Protein AF-A0AAE8SS00-F1 (afdb_monomer_lite)

Organism: NCBI:txid2041049

pLDDT: mean 77.12, std 15.19, range [34.72, 97.38]

Structure (mmCIF, N/CA/C/O backbone):
data_AF-A0AAE8SS00-F1
#
_entry.id   AF-A0AAE8SS00-F1
#
loop_
_atom_site.group_PDB
_atom_site.id
_atom_site.type_symbol
_atom_site.label_atom_id
_atom_site.label_alt_id
_atom_site.label_comp_id
_atom_site.label_asym_id
_atom_site.label_entity_id
_atom_site.label_seq_id
_atom_site.pdbx_PDB_ins_code
_atom_site.Cartn_x
_atom_site.Cartn_y
_atom_site.Cartn_z
_atom_site.occupancy
_atom_site.B_iso_or_equiv
_atom_site.auth_seq_id
_atom_site.auth_comp_id
_atom_site.auth_asym_id
_atom_site.auth_atom_id
_atom_site.pdbx_PDB_model_num
ATOM 1 N N . MET A 1 1 ? -72.579 27.614 42.789 1.00 40.50 1 MET A N 1
ATOM 2 C CA . MET A 1 1 ? -72.021 27.834 41.433 1.00 40.50 1 MET A CA 1
ATOM 3 C C . MET A 1 1 ? -70.533 27.519 41.513 1.00 40.50 1 MET A C 1
ATOM 5 O O . MET A 1 1 ? -69.878 28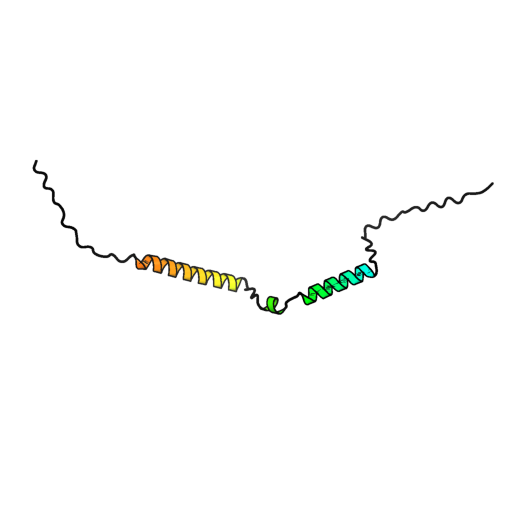.049 42.400 1.00 40.50 1 MET A O 1
ATOM 9 N N . SER A 1 2 ? -70.057 26.543 40.736 1.00 39.94 2 SER A N 1
ATOM 10 C CA . SER A 1 2 ? -68.753 25.885 40.908 1.00 39.94 2 SER A CA 1
ATOM 11 C C . SER A 1 2 ? -67.568 26.766 40.501 1.00 39.94 2 SER A C 1
ATOM 13 O O . SER A 1 2 ? -67.581 27.400 39.450 1.00 39.94 2 SER A O 1
ATOM 15 N N . ALA A 1 3 ? -66.510 26.759 41.315 1.00 55.38 3 ALA A N 1
ATOM 16 C CA . ALA A 1 3 ? -65.192 27.214 40.895 1.00 55.38 3 ALA A CA 1
ATOM 17 C C . ALA A 1 3 ? -64.513 26.076 40.116 1.00 55.38 3 ALA A C 1
ATOM 19 O O . ALA A 1 3 ? -64.301 24.991 40.652 1.00 55.38 3 ALA A O 1
ATOM 20 N N . SER A 1 4 ? -64.211 26.312 38.839 1.00 61.91 4 SER A N 1
ATOM 21 C CA . SER A 1 4 ? -63.441 25.394 37.995 1.00 61.91 4 SER A CA 1
ATOM 22 C C . SER A 1 4 ? -61.943 25.573 38.284 1.00 61.91 4 SER A C 1
ATOM 24 O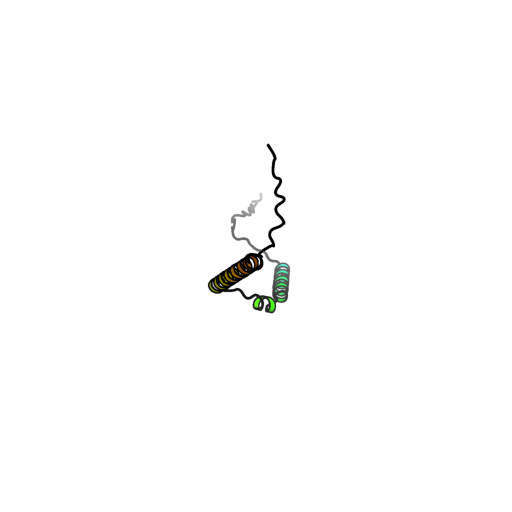 O . SER A 1 4 ? -61.415 26.657 38.014 1.00 61.91 4 SER A O 1
ATOM 26 N N . PRO A 1 5 ? -61.221 24.566 38.813 1.00 57.12 5 PRO A N 1
ATOM 27 C CA . PRO A 1 5 ? -59.770 24.620 38.852 1.00 57.12 5 PRO A CA 1
ATOM 28 C C . PRO A 1 5 ? -59.267 24.356 37.432 1.00 57.12 5 PRO A C 1
ATOM 30 O O . PRO A 1 5 ? -59.290 23.232 36.936 1.00 57.12 5 PRO A O 1
ATOM 33 N N . ARG A 1 6 ? -58.844 25.416 36.740 1.00 58.53 6 ARG A N 1
ATOM 34 C CA . ARG A 1 6 ? -58.202 25.311 35.426 1.00 58.53 6 ARG A CA 1
ATOM 35 C C . ARG A 1 6 ? -56.915 24.499 35.594 1.00 58.53 6 ARG A C 1
ATOM 37 O O . ARG A 1 6 ? -55.899 25.038 36.024 1.00 58.53 6 ARG A O 1
ATOM 44 N N . THR A 1 7 ? -56.941 23.215 35.251 1.00 61.41 7 THR A N 1
ATOM 45 C CA . THR A 1 7 ? -55.752 22.355 35.218 1.00 61.41 7 THR A CA 1
ATOM 46 C C . THR A 1 7 ? -54.909 22.722 33.992 1.00 61.41 7 THR A C 1
ATOM 48 O O . THR A 1 7 ? -54.885 22.006 32.992 1.00 61.41 7 THR A O 1
ATOM 51 N N . SER A 1 8 ? -54.263 23.892 34.000 1.00 62.59 8 SER A N 1
ATOM 52 C CA . SER A 1 8 ? -53.334 24.246 32.927 1.00 62.59 8 SER A CA 1
ATOM 53 C C . SER A 1 8 ? -52.032 23.481 33.140 1.00 62.59 8 SER A C 1
ATOM 55 O O . SER A 1 8 ? -51.173 23.907 33.911 1.00 62.59 8 SER A O 1
ATOM 57 N N . VAL A 1 9 ? -51.877 22.349 32.459 1.00 64.56 9 VAL A N 1
ATOM 58 C CA . VAL A 1 9 ? -50.580 21.679 32.345 1.00 64.56 9 VAL A CA 1
ATOM 59 C C . VAL A 1 9 ? -49.739 22.512 31.377 1.00 64.56 9 VAL A C 1
ATOM 61 O O . VAL A 1 9 ? -49.804 22.346 30.161 1.00 64.56 9 VAL A O 1
ATOM 64 N N . ARG A 1 10 ? -49.006 23.497 31.905 1.00 60.91 10 ARG A N 1
ATOM 65 C CA . ARG A 1 10 ? -48.012 24.235 31.123 1.00 60.91 10 ARG A CA 1
ATOM 66 C C . ARG A 1 10 ? -46.796 23.332 30.940 1.00 60.91 10 ARG A C 1
ATOM 68 O O . ARG A 1 10 ? -45.986 23.187 31.850 1.00 60.91 10 ARG A O 1
ATOM 75 N N . TYR A 1 11 ? -46.671 22.732 29.760 1.00 58.59 11 TYR A N 1
ATOM 76 C CA . TYR A 1 11 ? -45.432 22.091 29.330 1.00 58.59 11 TYR A CA 1
ATOM 77 C C . TYR A 1 11 ? -44.400 23.174 29.022 1.00 58.59 11 TYR A C 1
ATOM 79 O O . TYR A 1 11 ? -44.292 23.655 27.899 1.00 58.59 11 TYR A O 1
ATOM 87 N N . SER A 1 12 ? -43.657 23.600 30.034 1.00 67.06 12 SER A N 1
ATOM 88 C CA . SER A 1 12 ? -42.514 24.487 29.845 1.00 67.06 12 SER A CA 1
ATOM 89 C C . SER A 1 12 ? -41.287 23.854 30.469 1.00 67.06 12 SER A C 1
ATOM 91 O O . SER A 1 12 ? -41.087 23.979 31.670 1.00 67.06 12 SER A O 1
ATOM 93 N N . THR A 1 13 ? -40.509 23.153 29.640 1.00 60.75 13 THR A N 1
ATOM 94 C CA . THR A 1 13 ? -39.036 23.078 29.641 1.00 60.75 13 THR A CA 1
ATOM 95 C C . THR A 1 13 ? -38.636 22.321 28.368 1.00 60.75 13 THR A C 1
ATOM 97 O O . THR A 1 13 ? -38.730 21.097 28.310 1.00 60.75 13 THR A O 1
ATOM 100 N N . TYR A 1 14 ? -38.221 23.041 27.323 1.00 55.44 14 TYR A N 1
ATOM 101 C CA . TYR A 1 14 ? -37.501 22.435 26.202 1.00 55.44 14 TYR A CA 1
ATOM 102 C C . TYR A 1 14 ? -36.097 22.070 26.703 1.00 55.44 14 TYR A C 1
ATOM 104 O O . TYR A 1 14 ? -35.219 22.925 26.776 1.00 55.44 14 TYR A O 1
ATOM 112 N N . SER A 1 15 ? -35.900 20.816 27.113 1.00 60.62 15 SER A N 1
ATOM 113 C CA . SER A 1 15 ? -34.565 20.259 27.342 1.00 60.62 15 SER A CA 1
ATOM 114 C C . SER A 1 15 ? -33.953 19.893 25.989 1.00 60.62 15 SER A C 1
ATOM 116 O O . SER A 1 15 ? -34.515 19.082 25.259 1.00 60.62 15 SER A O 1
ATOM 118 N N . MET A 1 16 ? -32.810 20.495 25.655 1.00 64.00 16 MET A N 1
ATOM 119 C CA . MET A 1 16 ? -32.024 20.200 24.444 1.00 64.00 16 MET A CA 1
ATOM 120 C C . MET A 1 16 ? -31.173 18.922 24.572 1.00 64.00 16 MET A C 1
ATOM 122 O O . MET A 1 16 ? -30.382 18.616 23.683 1.00 64.00 16 MET A O 1
ATOM 126 N N . ALA A 1 17 ? -31.304 18.168 25.668 1.00 66.94 17 ALA A N 1
ATOM 127 C CA . ALA A 1 17 ? -30.644 16.878 25.805 1.00 66.94 17 ALA A CA 1
ATOM 128 C C . ALA A 1 17 ? -31.514 15.787 25.152 1.00 66.94 17 ALA A C 1
ATOM 130 O O . ALA A 1 17 ? -32.671 15.624 25.561 1.00 66.94 17 ALA A O 1
ATOM 131 N N . PRO A 1 18 ? -31.000 15.019 24.169 1.00 63.81 18 PRO A N 1
ATOM 132 C CA . PRO A 1 18 ? -31.745 13.902 23.608 1.00 63.81 18 PRO A CA 1
ATOM 133 C C . PRO A 1 18 ? -32.033 12.904 24.730 1.00 63.81 18 PRO A C 1
ATOM 135 O O . PRO A 1 18 ? -31.140 12.240 25.254 1.00 63.81 18 PRO A O 1
ATOM 138 N N . THR A 1 19 ? -33.297 12.820 25.138 1.00 63.72 19 THR A N 1
ATOM 139 C CA . THR A 1 19 ? -33.730 11.835 26.127 1.00 63.72 19 THR A CA 1
ATOM 140 C C . THR A 1 19 ? -33.898 10.514 25.391 1.00 63.72 19 THR A C 1
ATOM 142 O O . THR A 1 19 ? -34.950 10.246 24.813 1.00 63.72 19 THR A O 1
ATOM 145 N N . VAL A 1 20 ? -32.845 9.697 25.358 1.00 64.81 20 VAL A N 1
ATOM 146 C CA . VAL A 1 20 ? -32.919 8.352 24.782 1.00 64.81 20 VAL A CA 1
ATOM 147 C C . VAL A 1 20 ? -33.707 7.472 25.757 1.00 64.81 20 VAL A C 1
ATOM 149 O O . VAL A 1 20 ? -33.148 6.868 26.670 1.00 64.81 20 VAL A O 1
ATOM 152 N N . ARG A 1 21 ? -35.036 7.421 25.602 1.00 66.00 21 ARG A N 1
ATOM 153 C CA . ARG A 1 21 ? -35.867 6.403 26.261 1.00 66.00 21 ARG A CA 1
ATOM 154 C C . ARG A 1 21 ? -35.588 5.071 25.574 1.00 66.00 21 ARG A C 1
ATOM 156 O O . ARG A 1 21 ? -36.259 4.716 24.611 1.00 66.00 21 ARG A O 1
ATOM 163 N N . THR A 1 22 ? -34.564 4.368 26.040 1.00 64.06 22 THR A N 1
ATOM 164 C CA . THR A 1 22 ? -34.344 2.979 25.642 1.00 64.06 22 THR A CA 1
ATOM 165 C C . THR A 1 22 ? -35.379 2.109 26.351 1.00 64.06 22 THR A C 1
ATOM 167 O O . THR A 1 22 ? -35.609 2.250 27.551 1.00 64.06 22 THR A O 1
ATOM 170 N N . THR A 1 23 ? -36.082 1.270 25.598 1.00 74.94 23 THR A N 1
ATOM 171 C CA . THR A 1 23 ? -36.805 0.134 26.173 1.00 74.94 23 THR A CA 1
ATOM 172 C C . THR A 1 23 ? -35.790 -0.959 26.495 1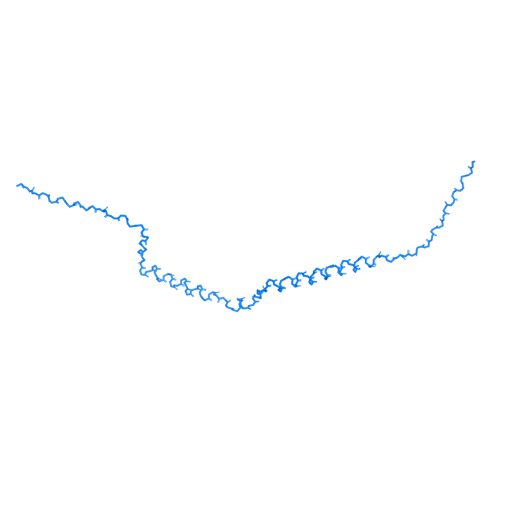.00 74.94 23 THR A C 1
ATOM 174 O O . THR A 1 23 ? -34.730 -1.016 25.871 1.00 74.94 23 THR A O 1
ATOM 177 N N . ASP A 1 24 ? -36.110 -1.845 27.436 1.00 73.50 24 ASP A N 1
ATOM 178 C CA . ASP A 1 24 ? -35.240 -2.976 27.807 1.00 73.50 24 ASP A CA 1
ATOM 179 C C . ASP A 1 24 ? -34.881 -3.840 26.570 1.00 73.50 24 ASP A C 1
ATOM 181 O O . ASP A 1 24 ? -33.755 -4.303 26.402 1.00 73.50 24 ASP A O 1
ATOM 185 N N . SER A 1 25 ? -35.808 -3.930 25.604 1.00 75.06 25 SER A N 1
ATOM 186 C CA . SER A 1 25 ? -35.586 -4.566 24.297 1.00 75.06 25 SER A CA 1
ATOM 187 C C . SER A 1 25 ? -34.529 -3.864 23.435 1.00 75.06 25 SER A C 1
ATOM 189 O O . SER A 1 25 ? -33.706 -4.527 22.815 1.00 75.06 25 SER A O 1
ATOM 191 N N . ALA A 1 26 ? -34.506 -2.528 23.421 1.00 77.88 26 ALA A N 1
ATOM 192 C CA . ALA A 1 26 ? -33.532 -1.765 22.645 1.00 77.88 26 ALA A CA 1
ATOM 193 C C . ALA A 1 26 ? -32.112 -1.929 23.214 1.00 77.88 26 ALA A C 1
ATOM 195 O O . ALA A 1 26 ? -31.139 -1.930 22.467 1.00 77.88 26 ALA A O 1
ATOM 196 N N . GLN A 1 27 ? -31.982 -2.098 24.533 1.00 82.25 27 GLN A N 1
ATOM 197 C CA . GLN A 1 27 ? -30.697 -2.398 25.170 1.00 82.25 27 GLN A CA 1
ATOM 198 C C . GLN A 1 27 ? -30.230 -3.825 24.863 1.00 82.25 27 GLN A C 1
ATOM 200 O O . GLN A 1 27 ? -29.048 -4.024 24.579 1.00 82.25 27 GLN A O 1
ATOM 205 N N . ALA A 1 28 ? -31.142 -4.801 24.855 1.00 82.62 28 ALA A N 1
ATOM 206 C CA . ALA A 1 28 ? -30.831 -6.177 24.473 1.00 82.62 28 ALA A CA 1
ATOM 207 C C . ALA A 1 28 ? -30.317 -6.272 23.025 1.00 82.62 28 ALA A C 1
ATOM 209 O O . ALA A 1 28 ? -29.269 -6.868 22.786 1.00 82.62 28 ALA A O 1
ATOM 210 N N . GLU A 1 29 ? -30.977 -5.598 22.080 1.00 85.69 29 GLU A N 1
ATOM 211 C CA . GLU A 1 29 ? -30.544 -5.554 20.677 1.00 85.69 29 GLU A CA 1
ATOM 212 C C . GLU A 1 29 ? -29.145 -4.935 20.515 1.00 85.69 29 GLU A C 1
ATOM 214 O O . GLU A 1 29 ? -28.310 -5.456 19.775 1.00 85.69 29 GLU A O 1
ATOM 219 N N . ILE A 1 30 ? -28.843 -3.855 21.242 1.00 87.69 30 ILE A N 1
ATOM 220 C CA . ILE A 1 30 ? -27.511 -3.225 21.223 1.00 87.69 30 ILE A CA 1
ATOM 221 C C . ILE A 1 30 ? -26.437 -4.187 21.758 1.00 87.69 30 ILE A C 1
ATOM 223 O O . ILE A 1 30 ? -25.335 -4.269 21.203 1.00 87.69 30 ILE A O 1
ATOM 227 N N . ASN A 1 31 ? -26.748 -4.947 22.807 1.00 89.00 31 ASN A N 1
ATOM 228 C CA . ASN A 1 31 ? -25.833 -5.936 23.381 1.00 89.00 31 ASN A CA 1
ATOM 229 C C . ASN A 1 31 ? -25.589 -7.118 22.423 1.00 89.00 31 ASN A C 1
ATOM 231 O O . ASN A 1 31 ? -24.461 -7.598 22.272 1.00 89.00 31 ASN A O 1
ATOM 235 N N . ASP A 1 32 ? -26.621 -7.551 21.704 1.00 89.25 32 ASP A N 1
ATOM 236 C CA . ASP A 1 32 ? -26.499 -8.610 20.703 1.00 89.25 32 ASP A CA 1
ATOM 237 C C . ASP A 1 32 ? -25.665 -8.157 19.500 1.00 89.25 32 ASP A C 1
ATOM 239 O O . ASP A 1 32 ? -24.775 -8.887 19.052 1.00 89.25 32 ASP A O 1
ATOM 243 N N . ILE A 1 33 ? -25.862 -6.922 19.029 1.00 91.00 33 ILE A N 1
ATOM 244 C CA . ILE A 1 33 ? -25.056 -6.340 17.948 1.00 91.00 33 ILE A CA 1
ATOM 245 C C . ILE A 1 33 ? -23.591 -6.220 18.373 1.00 91.00 33 ILE A C 1
ATOM 247 O O . ILE A 1 33 ? -22.702 -6.644 17.635 1.00 91.00 33 ILE A O 1
ATOM 251 N N . THR A 1 34 ? -23.318 -5.680 19.562 1.00 89.75 34 THR A N 1
ATOM 252 C CA . THR A 1 34 ? -21.942 -5.509 20.060 1.00 89.75 34 THR A CA 1
ATOM 253 C C . THR A 1 34 ? -21.229 -6.850 20.239 1.00 89.75 34 THR A C 1
ATOM 255 O O . THR A 1 34 ? -20.092 -7.005 19.789 1.00 89.75 34 THR A O 1
ATOM 258 N N . SER A 1 35 ? -21.908 -7.861 20.789 1.00 90.81 35 SER A N 1
ATOM 259 C CA . SER A 1 35 ? -21.350 -9.213 20.922 1.00 90.81 35 SER A CA 1
ATOM 260 C C . SER A 1 35 ? -21.154 -9.918 19.572 1.00 90.81 35 SER A C 1
ATOM 262 O O . SER A 1 35 ? -20.186 -10.660 19.387 1.00 90.81 35 SER A O 1
ATOM 264 N N . GLY A 1 36 ? -22.045 -9.693 18.603 1.00 91.12 36 GLY A N 1
ATOM 265 C CA . GLY A 1 36 ? -21.894 -10.154 17.222 1.00 91.12 36 GLY A CA 1
ATOM 266 C C . GLY A 1 36 ? -20.671 -9.536 16.546 1.00 91.12 36 GLY A C 1
ATOM 267 O O . GLY A 1 36 ? -19.836 -10.258 16.001 1.00 91.12 36 GLY A O 1
ATOM 268 N N . LEU A 1 37 ? -20.509 -8.218 16.666 1.00 89.12 37 LEU A N 1
ATOM 269 C CA . LEU A 1 37 ? -19.396 -7.477 16.078 1.00 89.12 37 LEU A CA 1
ATOM 270 C C . LEU A 1 37 ? -18.044 -7.918 16.659 1.00 89.12 37 LEU A C 1
ATOM 272 O O . LEU A 1 37 ? -17.089 -8.130 15.916 1.00 89.12 37 LEU A O 1
ATOM 276 N N . GLN A 1 38 ? -17.982 -8.140 17.975 1.00 86.00 38 GLN A N 1
ATOM 277 C CA . GLN A 1 38 ? -16.783 -8.639 18.651 1.00 86.00 38 GLN A CA 1
ATOM 278 C C 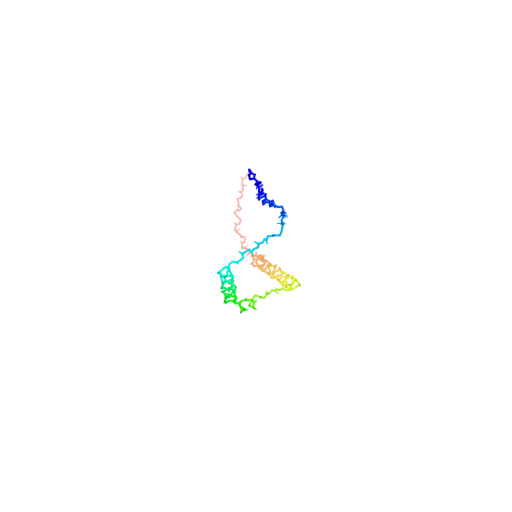. GLN A 1 38 ? -16.403 -10.060 18.199 1.00 86.00 38 GLN A C 1
ATOM 280 O O . GLN A 1 38 ? -15.222 -10.384 18.112 1.00 86.00 38 GLN A O 1
ATOM 285 N N . ARG A 1 39 ? -17.383 -10.916 17.881 1.00 85.69 39 ARG A N 1
ATOM 286 C CA . ARG A 1 39 ? -17.135 -12.262 17.328 1.00 85.69 39 ARG A CA 1
ATOM 287 C C . ARG A 1 39 ? -16.693 -12.230 15.867 1.00 85.69 39 ARG A C 1
ATOM 289 O O . ARG A 1 39 ? -15.946 -13.106 15.443 1.00 85.69 39 ARG A O 1
ATOM 296 N N . MET A 1 40 ? -17.144 -11.234 15.108 1.00 84.25 40 MET A N 1
ATOM 297 C CA . MET A 1 40 ? -16.708 -11.003 13.729 1.00 84.25 40 MET A CA 1
ATOM 298 C C . MET A 1 40 ? -15.300 -10.394 13.642 1.00 84.25 40 MET A C 1
ATOM 300 O O . MET A 1 40 ? -14.681 -10.444 12.578 1.00 84.25 40 MET A O 1
ATOM 304 N N . GLU A 1 41 ? -14.773 -9.829 14.733 1.00 83.25 41 GLU A N 1
ATOM 305 C CA . GLU A 1 41 ? -13.415 -9.292 14.784 1.00 83.25 41 GLU A CA 1
ATOM 306 C C . GLU A 1 41 ? -12.378 -10.419 14.637 1.00 83.25 41 GLU A C 1
ATOM 308 O O . GLU A 1 41 ? -12.072 -11.168 15.567 1.00 83.25 41 GLU A O 1
ATOM 313 N N . ASN A 1 42 ? -11.779 -10.525 13.451 1.00 82.75 42 ASN A N 1
ATOM 314 C CA . ASN A 1 42 ? -10.680 -11.449 13.219 1.00 82.75 42 ASN A CA 1
ATOM 315 C C . ASN A 1 42 ? -9.343 -10.803 13.614 1.00 82.75 42 ASN A C 1
ATOM 317 O O . ASN A 1 42 ? -8.665 -10.161 12.806 1.00 82.75 42 ASN A O 1
ATOM 321 N N . LYS A 1 43 ? -8.944 -11.014 14.871 1.00 77.88 43 LYS A N 1
ATOM 322 C CA . LYS A 1 43 ? -7.687 -10.489 15.431 1.00 77.88 43 LYS A CA 1
ATOM 323 C C . LYS A 1 43 ? -6.442 -11.000 14.702 1.00 77.88 43 LYS A C 1
ATOM 325 O O . LYS A 1 43 ? -5.463 -10.267 14.599 1.00 77.88 43 LYS A O 1
ATOM 330 N N . ALA A 1 44 ? -6.492 -12.202 14.124 1.00 74.69 44 ALA A N 1
ATOM 331 C CA . ALA A 1 44 ? -5.378 -12.749 13.352 1.00 74.69 44 ALA A CA 1
ATOM 332 C C . ALA A 1 44 ? -5.134 -11.963 12.050 1.00 74.69 44 ALA A C 1
ATOM 334 O O . ALA A 1 44 ? -3.983 -11.724 11.688 1.00 74.69 44 ALA A O 1
ATOM 335 N N . LEU A 1 45 ? -6.195 -11.487 11.382 1.00 71.88 45 LEU A N 1
ATOM 336 C CA . LEU A 1 45 ? -6.070 -10.627 10.195 1.00 71.88 45 LEU A CA 1
ATOM 337 C C . LEU A 1 45 ? -5.519 -9.237 10.533 1.00 71.88 45 LEU A C 1
ATOM 339 O O . LEU A 1 45 ? -4.793 -8.658 9.723 1.00 71.88 45 LEU A O 1
ATOM 343 N N . SER A 1 46 ? -5.834 -8.716 11.722 1.00 71.25 46 SER A N 1
ATOM 344 C CA . SER A 1 46 ? -5.253 -7.462 12.219 1.00 71.25 46 SER A CA 1
ATOM 345 C C . SER A 1 46 ? -3.734 -7.585 12.371 1.00 71.25 46 SER A C 1
ATOM 347 O O . SER A 1 46 ? -2.989 -6.738 11.887 1.00 71.25 46 SER A O 1
ATOM 349 N N . SER A 1 47 ? -3.257 -8.702 12.928 1.00 70.69 47 SER A N 1
ATOM 350 C CA . SER A 1 47 ? -1.823 -8.985 13.071 1.00 70.69 47 SER A CA 1
ATOM 351 C C . SER A 1 47 ? -1.111 -9.332 11.757 1.00 70.69 47 SER A C 1
ATOM 353 O O . SER A 1 47 ? 0.109 -9.221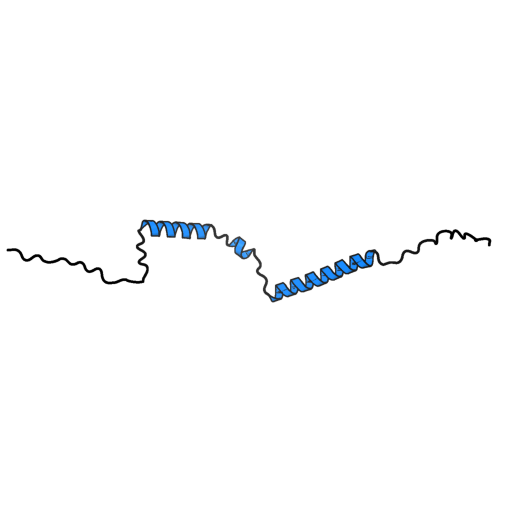 11.682 1.00 70.69 47 SER A O 1
ATOM 355 N N . GLN A 1 48 ? -1.839 -9.757 10.719 1.00 69.12 48 GLN A N 1
ATOM 356 C CA . GLN A 1 48 ? -1.249 -10.120 9.426 1.00 69.12 48 GLN A CA 1
ATOM 357 C C . GLN A 1 48 ? -0.896 -8.895 8.568 1.00 69.12 48 GLN A C 1
ATOM 359 O O . GLN A 1 48 ? 0.013 -8.957 7.737 1.00 69.12 48 GLN A O 1
ATOM 364 N N . ARG A 1 49 ? -1.602 -7.771 8.741 1.00 76.12 49 ARG A N 1
ATOM 365 C CA . ARG A 1 49 ? -1.320 -6.545 7.989 1.00 76.12 49 ARG A CA 1
ATOM 366 C C . ARG A 1 49 ? -0.127 -5.828 8.610 1.00 76.12 49 ARG A C 1
ATOM 368 O O . ARG A 1 49 ? -0.259 -5.116 9.598 1.00 76.12 49 ARG A O 1
ATOM 375 N N . VAL A 1 50 ? 1.041 -5.990 7.995 1.00 75.75 50 VAL A N 1
ATOM 376 C CA . VAL A 1 50 ? 2.219 -5.186 8.330 1.00 75.75 50 VAL A CA 1
ATOM 377 C C . VAL A 1 50 ? 1.968 -3.751 7.868 1.00 75.75 50 VAL A C 1
ATOM 379 O O . VAL A 1 50 ? 2.056 -3.446 6.680 1.00 75.75 50 VAL A O 1
ATOM 382 N N . THR A 1 51 ? 1.654 -2.861 8.804 1.00 81.81 51 THR A N 1
ATOM 383 C CA . THR A 1 51 ? 1.708 -1.417 8.569 1.00 81.81 51 THR A CA 1
ATOM 384 C C . THR A 1 51 ? 3.163 -0.984 8.674 1.00 81.81 51 THR A C 1
ATOM 386 O O . THR A 1 51 ? 3.753 -1.009 9.756 1.00 81.81 51 THR A O 1
ATOM 389 N N . LEU A 1 52 ? 3.772 -0.653 7.540 1.00 83.62 52 LEU A N 1
ATOM 390 C CA . LEU A 1 52 ? 5.139 -0.146 7.517 1.00 83.62 52 LEU A CA 1
ATOM 391 C C . LEU A 1 52 ? 5.183 1.250 8.150 1.00 83.62 52 LEU A C 1
ATOM 393 O O . LEU A 1 52 ? 4.249 2.034 7.988 1.00 83.62 52 LEU A O 1
ATOM 397 N N . SER A 1 53 ? 6.273 1.565 8.854 1.00 91.25 53 SER A N 1
ATOM 398 C CA . SER A 1 53 ? 6.567 2.957 9.197 1.00 91.25 53 SER A CA 1
ATOM 399 C C . SER A 1 53 ? 6.805 3.765 7.918 1.00 91.25 53 SER A C 1
ATOM 401 O O . SER A 1 53 ? 7.122 3.202 6.863 1.00 91.25 53 SER A O 1
ATOM 403 N N . GLU A 1 54 ? 6.667 5.084 8.011 1.00 92.88 54 GLU A N 1
ATOM 404 C CA . GLU A 1 54 ? 6.932 6.002 6.898 1.00 92.88 54 GLU A CA 1
ATOM 405 C C . GLU A 1 54 ? 8.344 5.784 6.329 1.00 92.88 54 GLU A C 1
ATOM 407 O O . GLU A 1 54 ? 8.498 5.481 5.149 1.00 92.88 54 GLU A O 1
ATOM 412 N N . GLU A 1 55 ? 9.350 5.717 7.205 1.00 94.69 55 GLU A N 1
ATOM 413 C CA . GLU A 1 55 ? 10.742 5.416 6.843 1.00 94.69 55 GLU A CA 1
ATOM 414 C C . GLU A 1 55 ? 10.896 4.094 6.067 1.00 94.69 55 GLU A C 1
ATOM 416 O O . GLU A 1 55 ? 11.593 4.025 5.052 1.00 94.69 55 GLU A O 1
ATOM 421 N N . LYS A 1 56 ? 10.222 3.020 6.505 1.00 93.94 56 LYS A N 1
ATOM 422 C CA . LYS A 1 56 ? 10.278 1.723 5.808 1.00 93.94 56 LYS A CA 1
ATOM 423 C C . LYS A 1 56 ? 9.616 1.792 4.438 1.00 93.94 56 LYS A C 1
ATOM 425 O O . LYS A 1 56 ? 10.051 1.103 3.518 1.00 93.94 56 LYS A O 1
ATOM 430 N N . THR A 1 57 ? 8.569 2.597 4.308 1.00 95.00 57 THR A N 1
ATOM 431 C CA . THR A 1 57 ? 7.873 2.813 3.038 1.00 95.00 57 THR A CA 1
ATOM 432 C C . THR A 1 57 ? 8.783 3.540 2.051 1.00 95.00 57 THR A C 1
ATOM 434 O O . THR A 1 57 ? 8.929 3.092 0.912 1.00 95.00 57 THR A O 1
ATOM 437 N N . ASP A 1 58 ? 9.483 4.579 2.500 1.00 95.25 58 ASP A N 1
ATOM 438 C CA . ASP A 1 58 ? 10.446 5.319 1.680 1.00 95.25 58 ASP A CA 1
ATOM 439 C C . ASP A 1 58 ? 11.631 4.451 1.252 1.00 95.25 58 ASP A C 1
ATOM 441 O O . ASP A 1 58 ? 12.030 4.452 0.082 1.00 95.25 58 ASP A O 1
ATOM 445 N N . LEU A 1 59 ? 12.146 3.617 2.158 1.00 96.19 59 LEU A N 1
ATOM 446 C CA . LEU A 1 59 ? 13.184 2.644 1.826 1.00 96.19 59 LEU A CA 1
ATOM 447 C C . LEU A 1 59 ? 12.716 1.657 0.743 1.00 96.19 59 LEU A C 1
ATOM 449 O O . LEU A 1 59 ? 13.441 1.389 -0.214 1.00 96.19 59 LEU A O 1
ATOM 453 N N . MET A 1 60 ? 11.493 1.131 0.848 1.00 95.19 60 MET A N 1
ATOM 454 C CA . MET A 1 60 ? 10.948 0.239 -0.183 1.00 95.19 60 MET A CA 1
ATOM 455 C C . MET A 1 60 ? 10.764 0.958 -1.525 1.00 95.19 60 MET A C 1
ATOM 457 O O . MET A 1 60 ? 11.046 0.378 -2.576 1.00 95.19 60 MET A O 1
ATOM 461 N N . ASN A 1 61 ? 10.352 2.227 -1.509 1.00 95.50 61 ASN A N 1
ATOM 462 C CA . ASN A 1 61 ? 10.208 3.037 -2.717 1.00 95.50 61 ASN A CA 1
ATOM 463 C C . ASN A 1 61 ? 11.555 3.269 -3.413 1.00 95.50 61 ASN A C 1
ATOM 465 O O . ASN A 1 61 ? 11.653 3.095 -4.629 1.00 95.50 61 ASN A O 1
ATOM 469 N N . THR A 1 62 ? 12.606 3.606 -2.662 1.00 97.06 62 THR A N 1
ATOM 470 C CA . THR A 1 62 ? 13.952 3.818 -3.223 1.00 97.06 62 THR A CA 1
ATOM 471 C C . THR A 1 62 ? 14.531 2.532 -3.818 1.00 97.06 62 THR A C 1
ATOM 473 O O . THR A 1 62 ? 15.017 2.552 -4.952 1.00 97.06 62 THR A O 1
ATOM 476 N N . LEU A 1 63 ? 14.387 1.393 -3.131 1.00 97.38 63 LEU A N 1
ATOM 477 C CA . LEU A 1 63 ? 14.778 0.076 -3.652 1.00 97.38 63 LEU A CA 1
ATOM 478 C C . LEU A 1 63 ? 14.022 -0.277 -4.939 1.00 97.38 63 LEU A C 1
ATOM 480 O O . LEU A 1 63 ? 14.626 -0.702 -5.927 1.00 97.38 63 LEU A O 1
ATOM 484 N N . ALA A 1 64 ? 12.705 -0.059 -4.961 1.00 96.75 64 ALA A N 1
ATOM 485 C CA . ALA A 1 64 ? 11.884 -0.317 -6.137 1.00 96.75 64 ALA A CA 1
ATOM 486 C C . ALA A 1 64 ? 12.272 0.580 -7.324 1.00 96.75 64 ALA A C 1
ATOM 488 O O . ALA A 1 64 ? 12.258 0.122 -8.469 1.00 96.75 64 ALA A O 1
ATOM 489 N N . LEU A 1 65 ? 12.625 1.845 -7.076 1.00 97.31 65 LEU A N 1
ATOM 490 C CA . LEU A 1 65 ? 13.129 2.755 -8.105 1.00 97.31 65 LEU A CA 1
ATOM 491 C C . LEU A 1 65 ? 14.477 2.285 -8.659 1.00 97.31 65 LEU A C 1
ATOM 493 O O . LEU A 1 65 ? 14.612 2.197 -9.879 1.00 97.31 65 LEU A O 1
ATOM 497 N N . GLY A 1 66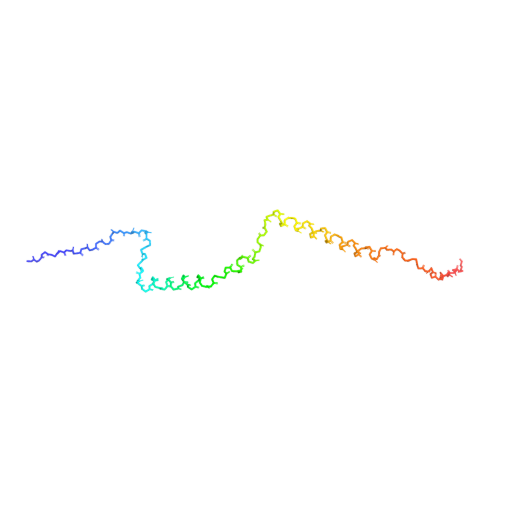 ? 15.427 1.907 -7.800 1.00 97.31 66 GLY A N 1
ATOM 498 C CA . GLY A 1 66 ? 16.716 1.352 -8.226 1.00 97.31 66 GLY A CA 1
ATOM 499 C C . GLY A 1 66 ? 16.543 0.126 -9.125 1.00 97.31 66 GLY A C 1
ATOM 500 O O . GLY A 1 66 ? 17.043 0.102 -10.249 1.00 97.31 66 GLY A O 1
ATOM 501 N N . ALA A 1 67 ? 15.715 -0.832 -8.699 1.00 97.19 67 ALA A N 1
ATOM 502 C CA . ALA A 1 67 ? 15.417 -2.033 -9.479 1.00 97.19 67 ALA A CA 1
ATOM 503 C C . ALA A 1 67 ? 14.720 -1.726 -10.820 1.00 97.19 67 ALA A C 1
ATOM 505 O O . ALA A 1 67 ? 14.951 -2.405 -11.825 1.00 97.19 67 ALA A O 1
ATOM 506 N N . LYS A 1 68 ? 13.853 -0.703 -10.871 1.00 97.06 68 LYS A N 1
ATOM 507 C CA . LYS A 1 68 ? 13.230 -0.242 -12.126 1.00 97.06 68 LYS A CA 1
ATOM 508 C C . LYS A 1 68 ? 14.265 0.347 -13.079 1.00 97.06 68 LYS A C 1
ATOM 510 O O . LYS A 1 68 ? 14.215 0.036 -14.268 1.00 97.06 68 LYS A O 1
ATOM 515 N N . VAL A 1 69 ? 15.184 1.169 -12.573 1.00 96.75 69 VAL A N 1
ATOM 516 C CA . VAL A 1 69 ? 16.261 1.769 -13.372 1.00 96.75 69 VAL A CA 1
ATOM 517 C C . VAL A 1 69 ? 17.186 0.687 -13.918 1.00 96.75 69 VAL A C 1
ATOM 519 O O . VAL A 1 69 ? 17.442 0.667 -15.118 1.00 96.75 69 VAL A O 1
ATOM 522 N N . GLU A 1 70 ? 17.608 -0.261 -13.084 1.00 94.69 70 GLU A N 1
ATOM 523 C CA . GLU A 1 70 ? 18.452 -1.386 -13.498 1.00 94.69 70 GLU A CA 1
ATOM 524 C C . GLU A 1 70 ? 17.774 -2.236 -14.581 1.00 94.69 70 GLU A C 1
ATOM 526 O O . GLU A 1 70 ? 18.359 -2.519 -15.627 1.00 94.69 70 GLU A O 1
ATOM 531 N N . ARG A 1 71 ? 16.489 -2.567 -14.401 1.00 93.25 71 ARG A N 1
ATOM 532 C CA . ARG A 1 71 ? 15.701 -3.288 -15.412 1.00 93.25 71 ARG A CA 1
ATOM 533 C C . ARG A 1 71 ? 15.579 -2.504 -16.719 1.00 93.25 71 ARG A C 1
ATOM 535 O O . ARG A 1 71 ? 15.647 -3.101 -17.796 1.00 93.25 71 ARG A O 1
ATOM 542 N N . ALA A 1 72 ? 15.351 -1.194 -16.644 1.00 94.00 72 ALA A N 1
ATOM 543 C CA . ALA A 1 72 ? 15.262 -0.333 -17.820 1.00 94.00 72 ALA A CA 1
ATOM 544 C C . ALA A 1 72 ? 16.606 -0.259 -18.559 1.00 94.00 72 ALA A C 1
ATOM 546 O O . ALA A 1 72 ? 16.638 -0.374 -19.785 1.00 94.00 72 ALA A O 1
ATOM 547 N N . LEU A 1 73 ? 17.710 -0.145 -17.819 1.00 92.44 73 LEU A N 1
ATOM 548 C CA . LEU A 1 73 ? 19.061 -0.169 -18.363 1.00 92.44 73 LEU A CA 1
ATOM 549 C C . LEU A 1 73 ? 19.362 -1.508 -19.040 1.00 92.44 73 LEU A C 1
ATOM 551 O O . LEU A 1 73 ? 19.802 -1.507 -20.185 1.00 92.44 73 LEU A O 1
ATOM 555 N N . GLY A 1 74 ? 19.038 -2.635 -18.400 1.00 90.44 74 GLY A N 1
ATOM 556 C CA . GLY A 1 74 ? 19.213 -3.964 -18.986 1.00 90.44 74 GLY A CA 1
ATOM 557 C C . GLY A 1 74 ? 18.481 -4.111 -20.323 1.00 90.44 74 GLY A C 1
ATOM 558 O O . GLY A 1 74 ? 19.065 -4.564 -21.302 1.00 90.44 74 GLY A O 1
ATOM 559 N N . ARG A 1 75 ? 17.234 -3.632 -20.422 1.00 88.94 75 ARG A N 1
ATOM 560 C CA . ARG A 1 75 ? 16.493 -3.615 -21.699 1.00 88.94 75 ARG A CA 1
ATOM 561 C C . ARG A 1 75 ? 17.180 -2.773 -22.770 1.00 88.94 75 ARG A C 1
ATOM 563 O O . ARG A 1 75 ? 17.183 -3.167 -23.930 1.00 88.94 75 ARG A O 1
ATOM 570 N N . ARG A 1 76 ? 17.741 -1.623 -22.388 1.00 86.62 76 ARG A N 1
ATOM 571 C CA . ARG A 1 76 ? 18.468 -0.741 -23.306 1.00 86.62 76 ARG A CA 1
ATOM 572 C C . ARG A 1 76 ? 19.776 -1.385 -23.775 1.00 86.62 76 ARG A C 1
ATOM 574 O O . ARG A 1 76 ? 20.088 -1.308 -24.955 1.00 86.62 76 ARG A O 1
ATOM 581 N N . MET A 1 77 ? 20.500 -2.043 -22.873 1.00 84.94 77 MET A N 1
ATOM 582 C CA . MET A 1 77 ? 21.778 -2.690 -23.169 1.00 84.94 77 MET A CA 1
ATOM 583 C C . MET A 1 77 ? 21.642 -3.907 -24.095 1.00 84.94 77 MET A C 1
ATOM 585 O O . MET A 1 77 ? 22.520 -4.129 -24.917 1.00 84.94 77 MET A O 1
ATOM 589 N N . VAL A 1 78 ? 20.533 -4.656 -24.039 1.00 80.31 78 VAL A N 1
ATOM 590 C CA . VAL A 1 78 ? 20.325 -5.875 -24.857 1.00 80.31 78 VAL A CA 1
ATOM 591 C C . VAL A 1 78 ? 20.306 -5.611 -26.376 1.00 80.31 78 VAL A C 1
ATOM 593 O O . VAL A 1 78 ? 20.552 -6.529 -27.153 1.00 80.31 78 VAL A O 1
ATOM 596 N N . SER A 1 79 ? 20.047 -4.380 -26.827 1.00 68.56 79 SER A N 1
ATOM 597 C CA . SER A 1 79 ? 19.980 -4.031 -28.258 1.00 68.56 79 SER A CA 1
ATOM 598 C C . SER A 1 79 ? 20.908 -2.885 -28.665 1.00 68.56 79 SER A C 1
ATOM 600 O O . SER A 1 79 ? 20.704 -2.284 -29.721 1.00 68.56 79 SER A O 1
ATOM 602 N N . GLN A 1 80 ? 21.858 -2.512 -27.805 1.00 75.06 80 GLN A N 1
ATOM 603 C CA . GLN A 1 80 ? 22.756 -1.380 -28.049 1.00 75.06 80 GLN A CA 1
ATOM 604 C C . GLN A 1 80 ? 24.045 -1.757 -28.769 1.00 75.06 80 GLN A C 1
ATOM 606 O O . GLN A 1 80 ? 24.646 -0.893 -29.409 1.00 75.06 80 GLN A O 1
ATOM 611 N N . ASP A 1 81 ? 24.448 -3.022 -28.700 1.00 83.19 81 ASP A N 1
ATOM 612 C CA . ASP A 1 81 ? 25.667 -3.470 -29.352 1.00 83.19 81 ASP A CA 1
ATOM 613 C C . ASP A 1 81 ? 25.519 -3.387 -30.874 1.00 83.19 81 ASP A C 1
ATOM 615 O O . ASP A 1 81 ? 24.582 -3.915 -31.482 1.00 83.19 81 ASP A O 1
ATOM 619 N N . ALA A 1 82 ? 26.459 -2.688 -31.509 1.00 80.19 82 ALA A N 1
ATOM 620 C CA . ALA A 1 82 ? 26.473 -2.535 -32.952 1.00 80.19 82 ALA A CA 1
ATOM 621 C C . ALA A 1 82 ? 26.814 -3.875 -33.622 1.00 80.19 82 ALA A C 1
ATOM 623 O O . ALA A 1 82 ? 27.935 -4.372 -33.520 1.00 80.19 82 ALA A O 1
ATOM 624 N N . VAL A 1 83 ? 25.862 -4.441 -34.368 1.00 78.31 83 VAL A N 1
ATOM 625 C CA . VAL A 1 83 ? 26.110 -5.616 -35.213 1.00 78.31 83 VAL A CA 1
ATOM 626 C C . VAL A 1 83 ? 26.599 -5.144 -36.580 1.00 78.31 83 VAL A C 1
ATOM 628 O O . VAL A 1 83 ? 25.824 -4.604 -37.373 1.00 78.31 83 VAL A O 1
ATOM 631 N N . MET A 1 84 ? 27.885 -5.358 -36.872 1.00 83.31 84 MET A N 1
ATOM 632 C CA . MET A 1 84 ? 28.439 -5.126 -38.209 1.00 83.31 84 MET A CA 1
ATOM 633 C C . MET A 1 84 ? 27.713 -6.008 -39.228 1.00 83.31 84 MET A C 1
ATOM 635 O O . MET A 1 84 ? 27.753 -7.235 -39.151 1.00 83.31 84 MET A O 1
ATOM 639 N N . ARG A 1 85 ? 27.048 -5.376 -40.199 1.00 84.31 85 ARG A N 1
ATOM 640 C CA . ARG A 1 85 ? 26.433 -6.070 -41.335 1.00 84.31 85 ARG A CA 1
ATOM 641 C C . ARG A 1 85 ? 27.357 -5.977 -42.550 1.00 84.31 85 ARG A C 1
ATOM 643 O O . ARG A 1 85 ? 27.909 -4.901 -42.790 1.00 84.31 85 ARG A O 1
ATOM 650 N N . PRO A 1 86 ? 27.504 -7.054 -43.344 1.00 83.69 86 PRO A N 1
ATOM 651 C CA . PRO A 1 86 ? 28.227 -6.983 -44.606 1.00 83.69 86 PRO A CA 1
ATOM 652 C C . PRO A 1 86 ? 27.603 -5.891 -45.475 1.00 83.69 86 PRO A C 1
ATOM 654 O O . PRO A 1 86 ? 26.381 -5.848 -45.638 1.00 83.69 86 PRO A O 1
ATOM 657 N N . ARG A 1 87 ? 28.425 -4.990 -46.021 1.00 77.94 87 ARG A N 1
ATOM 658 C CA . ARG A 1 87 ? 27.934 -3.966 -46.949 1.00 77.94 87 ARG A CA 1
ATOM 659 C C . ARG A 1 87 ? 27.365 -4.691 -48.171 1.00 77.94 87 ARG A C 1
ATOM 661 O O . ARG A 1 87 ? 28.078 -5.455 -48.818 1.00 77.94 87 ARG A O 1
ATOM 668 N N . GLY A 1 88 ? 26.078 -4.489 -48.458 1.00 73.25 88 GLY A N 1
ATOM 669 C CA . GLY A 1 88 ? 25.470 -4.991 -49.690 1.00 73.25 88 GLY A CA 1
ATOM 670 C C . GLY A 1 88 ? 26.235 -4.449 -50.897 1.00 73.25 88 GLY A C 1
ATOM 671 O O . GLY A 1 88 ? 26.718 -3.316 -50.850 1.00 73.25 88 GLY A O 1
ATOM 672 N N . LYS A 1 89 ? 26.377 -5.261 -51.955 1.00 67.94 89 LYS A N 1
ATOM 673 C CA . LYS A 1 89 ? 27.013 -4.841 -53.212 1.00 67.94 89 LYS A CA 1
ATOM 674 C C . LYS A 1 89 ? 26.360 -3.531 -53.655 1.00 67.94 89 LYS A C 1
ATOM 676 O O . LYS A 1 89 ? 25.171 -3.518 -53.963 1.00 67.94 89 LYS A O 1
ATOM 681 N N . SER A 1 90 ? 27.112 -2.432 -53.628 1.00 61.44 90 SER A N 1
ATOM 682 C CA . SER A 1 90 ? 26.648 -1.157 -54.159 1.00 61.44 90 SER A CA 1
ATOM 683 C C . SER A 1 90 ? 26.316 -1.379 -55.628 1.00 61.44 90 SER A C 1
ATOM 685 O O . SER A 1 90 ? 27.207 -1.717 -56.407 1.00 61.44 90 SER A O 1
ATOM 687 N N . VAL A 1 91 ? 25.050 -1.222 -56.008 1.00 62.44 91 VAL A N 1
ATOM 688 C CA . VAL A 1 91 ? 24.685 -1.124 -57.420 1.00 62.44 91 VAL A CA 1
ATOM 689 C C . VAL A 1 91 ? 25.161 0.253 -57.870 1.00 62.44 91 VAL A C 1
ATOM 691 O O . VAL A 1 91 ? 24.461 1.252 -57.740 1.00 62.44 91 VAL A O 1
ATOM 694 N N . ILE A 1 92 ? 26.423 0.314 -58.283 1.00 60.34 92 ILE A N 1
ATOM 695 C CA . ILE A 1 92 ? 26.999 1.440 -59.011 1.00 60.34 92 ILE A CA 1
ATOM 696 C C . ILE A 1 92 ? 26.282 1.487 -60.360 1.00 60.34 92 ILE A C 1
ATOM 698 O O . ILE A 1 92 ? 26.634 0.763 -61.283 1.00 60.34 92 ILE A O 1
ATOM 702 N N . ASN A 1 93 ? 25.225 2.294 -60.450 1.00 56.06 93 ASN A N 1
ATOM 703 C CA . ASN A 1 93 ? 24.710 2.740 -61.738 1.00 56.06 93 ASN A CA 1
ATOM 704 C C . ASN A 1 93 ? 25.606 3.891 -62.201 1.00 56.06 93 ASN A C 1
ATOM 706 O O . ASN A 1 93 ? 25.418 5.034 -61.781 1.00 56.06 93 ASN A O 1
ATOM 710 N N . GLU A 1 94 ? 26.596 3.582 -63.039 1.00 56.66 94 GLU A N 1
ATOM 711 C CA . GLU A 1 94 ? 27.249 4.588 -63.874 1.00 56.66 94 GLU A CA 1
ATOM 712 C C . GLU A 1 94 ? 26.182 5.214 -64.780 1.00 56.66 94 GLU A C 1
ATOM 714 O O . GLU A 1 94 ? 25.654 4.573 -65.689 1.00 56.66 94 GLU A O 1
ATOM 719 N N . LYS A 1 95 ? 25.836 6.480 -64.526 1.00 50.34 95 LYS A N 1
ATOM 720 C CA . LYS A 1 95 ? 25.198 7.309 -65.546 1.00 50.34 95 LYS A CA 1
ATOM 721 C C . LYS A 1 95 ? 26.274 7.674 -66.564 1.00 50.34 95 LYS A C 1
ATOM 723 O O . LYS A 1 95 ? 27.116 8.520 -66.286 1.00 50.34 95 LYS A O 1
ATOM 728 N N . GLN A 1 96 ? 26.229 7.024 -67.722 1.00 47.00 96 GLN A N 1
ATOM 729 C CA . GLN A 1 96 ? 26.811 7.566 -68.946 1.00 47.00 96 GLN A CA 1
ATOM 730 C C . GLN A 1 96 ? 26.033 8.832 -69.332 1.00 47.00 96 GLN A C 1
ATOM 732 O O . GLN A 1 96 ? 24.800 8.802 -69.394 1.00 47.00 96 GLN A O 1
ATOM 737 N N . GLY A 1 97 ? 26.757 9.929 -69.552 1.00 34.72 97 GLY A N 1
ATOM 738 C CA . GLY A 1 97 ? 26.237 11.229 -69.975 1.00 34.72 97 GLY A CA 1
ATOM 739 C C . GLY A 1 97 ? 27.274 12.318 -69.795 1.00 34.72 97 GLY A C 1
ATOM 740 O O . GLY A 1 97 ? 27.405 12.781 -68.642 1.00 34.72 97 GLY A O 1
#

Foldseek 3Di:
DDDDPPPPPPPDDPDPDPPPPDDPVNVVVVVVVVVVVVVVDDVVVVVVDDDDDPVVVVVVVVVVVVVVVVVVVVVVVVPPDDDDDDPDPPPPPPPDD

Sequence (97 aa):
MSASPRTSVRYSTYSMAPTVRTTDSAQAEINDITSGLQRMENKALSSQRVTLSEEKTDLMNTLALGAKVERALGRRMVSQDAVMRPRGKSVINEKQG

Secondary structure (DSSP, 8-state):
----------------S------HHHHHHHHHHHHHHHHH--HHHHHHS----HHHHHHHHHHHHHHHHHHHHHHHHTTTS--PPPPP---------

Radius of gyration: 42.62 Å; chains: 1; bounding box: 100×41×111 Å